Protein AF-A0A7L0P0G2-F1 (afdb_monomer_lite)

Foldseek 3Di:
DPPVVVVVVQDDVVPDPVVVVVVCVVCPPPLLDDDDDPVNCVVPVLVVVVSVCVSVVHDDDPVVSVVVCVCPPPVNVVVVD

Radius of gyration: 18.72 Å; chains: 1; bounding box: 63×19×37 Å

pLDDT: mean 87.52, std 13.84, range [48.19, 96.5]

Organism: NCBI:txid1118560

Structure (mmCIF, N/CA/C/O backbone):
data_AF-A0A7L0P0G2-F1
#
_entry.id   AF-A0A7L0P0G2-F1
#
loop_
_atom_site.group_PDB
_atom_site.id
_atom_site.type_symbol
_atom_site.label_atom_id
_atom_site.label_alt_id
_atom_site.label_comp_id
_atom_site.label_asym_id
_atom_site.label_entity_id
_atom_site.label_seq_id
_atom_site.pdbx_PDB_ins_code
_atom_site.Cartn_x
_atom_site.Cartn_y
_atom_site.Cartn_z
_atom_site.occupancy
_atom_site.B_iso_or_equiv
_atom_site.auth_seq_id
_atom_site.auth_comp_id
_atom_site.auth_asym_id
_atom_site.auth_atom_id
_atom_site.pdbx_PDB_model_num
ATOM 1 N N . PRO A 1 1 ? 43.592 4.336 1.674 1.00 50.19 1 PRO A N 1
ATOM 2 C CA . PRO A 1 1 ? 43.048 3.303 2.593 1.00 50.19 1 PRO A CA 1
ATOM 3 C C . PRO A 1 1 ? 41.804 3.728 3.405 1.00 50.19 1 PRO A C 1
ATOM 5 O O . PRO A 1 1 ? 41.238 2.881 4.082 1.00 50.19 1 PRO A O 1
ATOM 8 N N . SER A 1 2 ? 41.344 4.985 3.323 1.00 57.78 2 SER A N 1
ATOM 9 C CA . SER A 1 2 ? 40.299 5.509 4.228 1.00 57.78 2 SER A CA 1
ATOM 10 C C . SER A 1 2 ? 38.989 5.915 3.537 1.00 57.78 2 SER A C 1
ATOM 12 O O . SER A 1 2 ? 38.053 6.317 4.212 1.00 57.78 2 SER A O 1
ATOM 14 N N . THR A 1 3 ? 38.899 5.819 2.208 1.00 54.12 3 THR A N 1
ATOM 15 C CA . THR A 1 3 ? 37.716 6.224 1.421 1.00 54.12 3 THR A CA 1
ATOM 16 C C . THR A 1 3 ? 36.713 5.088 1.193 1.00 54.12 3 THR A C 1
ATOM 18 O O . THR A 1 3 ? 35.556 5.352 0.888 1.00 54.12 3 THR A O 1
ATOM 21 N N . HIS A 1 4 ? 37.117 3.828 1.389 1.00 56.16 4 HIS A N 1
ATOM 22 C CA . HIS A 1 4 ? 36.252 2.658 1.177 1.00 56.16 4 HIS A CA 1
ATOM 23 C C . HIS A 1 4 ? 35.323 2.336 2.362 1.00 56.16 4 HIS A C 1
ATOM 25 O O . HIS A 1 4 ? 34.285 1.721 2.155 1.00 56.16 4 HIS A O 1
ATOM 31 N N . LEU A 1 5 ? 35.651 2.778 3.583 1.00 56.66 5 LEU A N 1
ATOM 32 C CA . LEU A 1 5 ? 34.847 2.516 4.790 1.00 56.66 5 LEU A CA 1
ATOM 33 C C . LEU A 1 5 ? 33.606 3.414 4.926 1.00 56.66 5 LEU A C 1
ATOM 35 O O . LEU A 1 5 ? 32.666 3.060 5.628 1.00 56.66 5 LEU A O 1
ATOM 39 N N . TRP A 1 6 ? 33.579 4.569 4.257 1.00 48.19 6 TRP A N 1
ATOM 40 C CA . TRP A 1 6 ? 32.432 5.486 4.309 1.00 48.19 6 TRP A CA 1
ATOM 41 C C . TRP A 1 6 ? 31.302 5.065 3.363 1.00 48.19 6 TRP A C 1
ATOM 43 O O . TRP A 1 6 ? 30.134 5.318 3.644 1.00 48.19 6 TRP A O 1
ATOM 53 N N . LEU A 1 7 ? 31.629 4.371 2.268 1.00 52.81 7 LEU A N 1
ATOM 54 C CA . LEU A 1 7 ? 30.643 3.896 1.291 1.00 52.81 7 LEU A CA 1
ATOM 55 C C . LEU A 1 7 ? 29.771 2.759 1.840 1.00 52.81 7 LEU A C 1
ATOM 57 O O . LEU A 1 7 ? 28.607 2.648 1.467 1.00 52.81 7 LEU A O 1
ATOM 61 N N . SER A 1 8 ? 30.283 1.960 2.780 1.00 55.72 8 SER A N 1
ATOM 62 C CA . SER A 1 8 ? 29.502 0.900 3.427 1.00 55.72 8 SER A CA 1
ATOM 63 C C . SER A 1 8 ? 28.449 1.419 4.413 1.00 55.72 8 SER A C 1
ATOM 65 O O . SER A 1 8 ? 27.566 0.657 4.785 1.00 55.72 8 SER A O 1
ATOM 67 N N . PHE A 1 9 ? 28.497 2.696 4.816 1.00 52.22 9 PHE A N 1
ATOM 68 C CA . PHE A 1 9 ? 27.482 3.300 5.693 1.00 52.22 9 PHE A CA 1
ATOM 69 C C . PHE A 1 9 ? 26.260 3.851 4.944 1.00 52.22 9 PHE A C 1
ATOM 71 O O . PHE A 1 9 ? 25.205 4.009 5.551 1.00 52.22 9 PHE A O 1
ATOM 78 N N . PHE A 1 10 ? 26.371 4.107 3.637 1.00 55.09 10 PHE A N 1
ATOM 79 C CA . PHE A 1 10 ? 25.238 4.520 2.792 1.00 55.09 10 PHE A CA 1
ATOM 80 C C . PHE A 1 10 ? 24.606 3.357 2.017 1.00 55.09 10 PHE A C 1
ATOM 82 O O . PHE A 1 10 ? 23.566 3.527 1.382 1.00 55.09 10 PHE A O 1
ATOM 89 N N . ALA A 1 11 ? 25.209 2.169 2.079 1.00 64.56 11 ALA A N 1
ATOM 90 C CA . ALA A 1 11 ? 24.652 0.961 1.495 1.00 64.56 11 ALA A CA 1
ATOM 91 C C . ALA A 1 11 ? 23.520 0.419 2.386 1.00 64.56 11 ALA A C 1
ATOM 93 O O . ALA A 1 11 ? 23.740 -0.388 3.288 1.00 64.56 11 ALA A O 1
ATOM 94 N N . VAL A 1 12 ? 22.290 0.871 2.140 1.00 75.94 12 VAL A N 1
ATOM 95 C CA . VAL A 1 12 ? 21.087 0.215 2.674 1.00 75.94 12 VAL A CA 1
ATOM 96 C C . VAL A 1 12 ? 20.947 -1.150 1.995 1.00 75.94 12 VAL A C 1
ATOM 98 O O . VAL A 1 12 ? 21.247 -1.282 0.809 1.00 75.94 12 VAL A O 1
ATOM 101 N N . ALA A 1 13 ? 20.468 -2.164 2.726 1.00 77.62 13 ALA A N 1
ATOM 102 C CA . ALA A 1 13 ? 20.383 -3.558 2.263 1.00 77.62 13 ALA A CA 1
ATOM 103 C C . ALA A 1 13 ? 19.632 -3.766 0.926 1.00 77.62 13 ALA A C 1
ATOM 105 O O . ALA A 1 13 ? 19.781 -4.814 0.308 1.00 77.62 13 ALA A O 1
ATOM 106 N N . TRP A 1 14 ? 18.860 -2.772 0.473 1.00 79.56 14 TRP A N 1
ATOM 107 C CA . TRP A 1 14 ? 18.035 -2.818 -0.738 1.00 79.56 14 TRP A CA 1
ATOM 108 C C . TRP A 1 14 ? 18.332 -1.684 -1.734 1.00 79.56 14 TRP A C 1
ATOM 110 O O . TRP A 1 14 ? 17.550 -1.447 -2.649 1.00 79.56 14 TRP A O 1
ATOM 120 N N . GLY A 1 15 ? 19.465 -0.991 -1.580 1.00 85.56 15 GLY A N 1
ATOM 121 C CA . GLY A 1 15 ? 19.866 0.096 -2.475 1.00 85.56 15 GLY A CA 1
ATOM 122 C C . GLY A 1 15 ? 19.054 1.384 -2.295 1.00 85.56 15 GLY A C 1
ATOM 123 O O . GLY A 1 15 ? 18.536 1.672 -1.214 1.00 85.56 15 GLY A O 1
ATOM 124 N N . SER A 1 16 ? 18.998 2.195 -3.353 1.00 88.44 16 SER A N 1
ATOM 125 C CA . SER A 1 16 ? 18.324 3.497 -3.363 1.00 88.44 16 SER A CA 1
ATOM 126 C C . SER A 1 16 ? 16.809 3.347 -3.508 1.00 88.44 16 SER A C 1
ATOM 128 O O . SER A 1 16 ? 16.316 2.717 -4.442 1.00 88.44 16 SER A O 1
ATOM 130 N N . TYR A 1 17 ? 16.059 4.012 -2.627 1.00 86.88 17 TYR A N 1
ATOM 131 C CA . TYR A 1 17 ? 14.600 4.104 -2.718 1.00 86.88 17 TYR A CA 1
ATOM 132 C C . TYR A 1 17 ? 14.128 4.731 -4.042 1.00 86.88 17 TYR A C 1
ATOM 134 O O . TYR A 1 17 ? 13.141 4.285 -4.623 1.00 86.88 17 TYR A O 1
ATOM 142 N N . PHE A 1 18 ? 14.844 5.741 -4.548 1.00 90.12 18 PHE A N 1
ATOM 143 C CA . PHE A 1 18 ? 14.479 6.406 -5.802 1.00 90.12 18 PHE A CA 1
ATOM 144 C C . PHE A 1 18 ? 14.655 5.491 -7.011 1.00 90.12 18 PHE A C 1
ATOM 146 O O . PHE A 1 18 ? 13.797 5.486 -7.890 1.00 90.12 18 PHE A O 1
ATOM 153 N N . ASP A 1 19 ? 15.714 4.681 -7.028 1.00 90.75 19 ASP A N 1
ATOM 154 C CA . ASP A 1 19 ? 15.947 3.730 -8.117 1.00 90.75 19 ASP A CA 1
ATOM 155 C C . ASP A 1 19 ? 14.822 2.686 -8.156 1.00 90.75 19 ASP A C 1
ATOM 157 O O . ASP A 1 19 ? 14.316 2.358 -9.228 1.00 90.75 19 ASP A O 1
ATOM 161 N N . TYR A 1 20 ? 14.355 2.236 -6.984 1.00 88.94 20 TYR A N 1
ATOM 162 C CA . TYR A 1 20 ? 13.195 1.351 -6.872 1.00 88.94 20 TYR A CA 1
ATOM 163 C C . TYR A 1 20 ? 11.918 1.993 -7.434 1.00 88.94 20 TYR A C 1
ATOM 165 O O . TYR A 1 20 ? 11.217 1.363 -8.224 1.00 88.94 20 TYR A O 1
ATOM 173 N N . LEU A 1 21 ? 11.622 3.250 -7.081 1.00 90.69 21 LEU A N 1
ATOM 174 C CA . LEU A 1 21 ? 10.455 3.958 -7.621 1.00 90.69 21 LEU A CA 1
ATOM 175 C C . LEU A 1 21 ? 10.522 4.114 -9.145 1.00 90.69 21 LEU A C 1
ATOM 177 O O . LEU A 1 21 ? 9.523 3.883 -9.822 1.00 90.69 21 LEU A O 1
ATOM 181 N N . VAL A 1 22 ? 11.687 4.479 -9.691 1.00 92.50 22 VAL A N 1
ATOM 182 C CA . VAL A 1 22 ? 11.887 4.620 -11.143 1.00 92.50 22 VAL A CA 1
ATOM 183 C C . VAL A 1 22 ? 11.682 3.285 -11.856 1.00 92.50 22 VAL A C 1
ATOM 185 O O . VAL A 1 22 ? 11.050 3.247 -12.912 1.00 92.50 22 VAL A O 1
ATOM 188 N N . GLU A 1 23 ? 12.175 2.188 -11.281 1.00 92.81 23 GLU A N 1
ATOM 189 C CA . GLU A 1 23 ? 11.993 0.853 -11.849 1.00 92.81 23 GLU A CA 1
ATOM 190 C C . GLU A 1 23 ? 10.516 0.439 -11.860 1.00 92.81 23 GLU A C 1
ATOM 192 O O . GLU A 1 23 ? 10.012 -0.014 -12.887 1.00 92.81 23 GLU A O 1
ATOM 197 N N . TRP A 1 24 ? 9.794 0.657 -10.757 1.00 92.75 24 TRP A N 1
ATOM 198 C CA . TRP A 1 24 ? 8.368 0.331 -10.666 1.00 92.75 24 TRP A CA 1
ATOM 199 C C . TRP A 1 24 ? 7.482 1.222 -11.532 1.00 92.75 24 TRP A C 1
ATOM 201 O O . TRP A 1 24 ? 6.479 0.748 -12.064 1.00 92.75 24 TRP A O 1
ATOM 211 N N . ASN A 1 25 ? 7.873 2.479 -11.753 1.00 92.81 25 ASN A N 1
ATOM 212 C CA . ASN A 1 25 ? 7.137 3.397 -12.618 1.00 92.81 25 ASN A CA 1
ATOM 213 C C . ASN A 1 25 ? 7.014 2.883 -14.065 1.00 92.81 25 ASN A C 1
ATOM 215 O O . ASN A 1 25 ? 6.056 3.218 -14.753 1.00 92.81 25 ASN A O 1
ATOM 219 N N . LYS A 1 26 ? 7.928 2.014 -14.522 1.00 95.38 26 LYS A N 1
ATOM 220 C CA . LYS A 1 26 ? 7.840 1.357 -15.841 1.00 95.38 26 LYS A CA 1
ATOM 221 C C . LYS A 1 26 ? 6.603 0.465 -15.996 1.00 95.38 26 LYS A C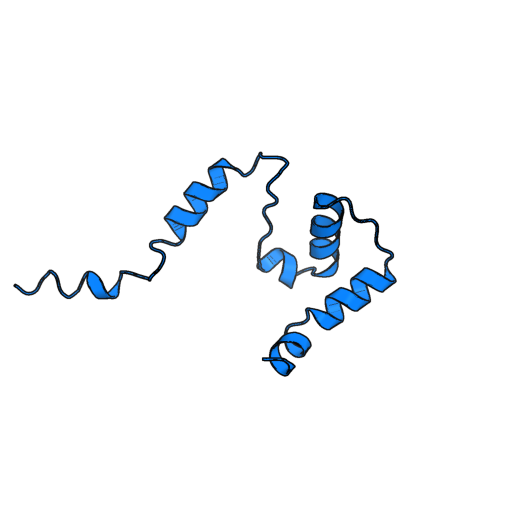 1
ATOM 223 O O . LYS A 1 26 ? 6.240 0.125 -17.116 1.00 95.38 26 LYS A O 1
ATOM 228 N N . TYR A 1 27 ? 5.981 0.072 -14.887 1.00 95.19 27 TYR A N 1
ATOM 229 C CA . TYR A 1 27 ? 4.849 -0.848 -14.853 1.00 95.19 27 TYR A CA 1
ATOM 230 C C . TYR A 1 27 ? 3.531 -0.179 -14.461 1.00 95.19 27 TYR A C 1
ATOM 232 O O . TYR A 1 27 ? 2.553 -0.883 -14.225 1.00 95.19 27 TYR A O 1
ATOM 240 N N . ILE A 1 28 ? 3.486 1.154 -14.386 1.00 92.44 28 ILE A N 1
ATOM 241 C CA . ILE A 1 28 ? 2.302 1.876 -13.907 1.00 92.44 28 ILE A CA 1
ATOM 242 C C . ILE A 1 28 ? 1.057 1.651 -14.782 1.00 92.44 28 ILE A C 1
ATOM 244 O O . ILE A 1 28 ? -0.052 1.643 -14.261 1.00 92.44 28 ILE A O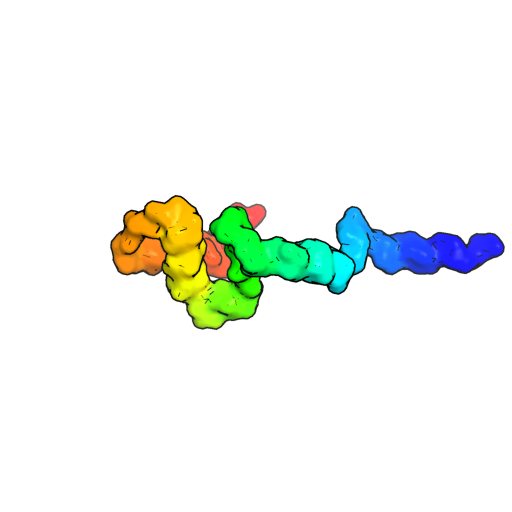 1
ATOM 248 N N . ASP A 1 29 ? 1.252 1.383 -16.077 1.00 93.56 29 ASP A N 1
ATOM 249 C CA . ASP A 1 29 ? 0.180 1.090 -17.039 1.00 93.56 29 ASP A CA 1
ATOM 250 C C . ASP A 1 29 ? -0.102 -0.421 -17.198 1.00 93.56 29 ASP A C 1
ATOM 252 O O . ASP A 1 29 ? -0.891 -0.830 -18.050 1.00 93.56 29 ASP A O 1
ATOM 256 N N . ASN A 1 30 ? 0.555 -1.291 -16.420 1.00 95.94 30 ASN A N 1
ATOM 257 C CA . ASN A 1 30 ? 0.329 -2.734 -16.494 1.00 95.94 30 ASN A CA 1
ATOM 258 C C . ASN A 1 30 ? -0.923 -3.123 -15.701 1.00 95.94 30 ASN A C 1
ATOM 260 O O . ASN A 1 30 ? -0.925 -3.063 -14.478 1.00 95.94 30 ASN A O 1
ATOM 264 N N . GLU A 1 31 ? -1.945 -3.641 -16.382 1.00 94.25 31 GLU A N 1
ATOM 265 C CA . GLU A 1 31 ? -3.219 -4.063 -15.774 1.00 94.25 31 GLU A CA 1
ATOM 266 C C . GLU A 1 31 ? -3.084 -5.126 -14.666 1.00 94.25 31 GLU A C 1
ATOM 268 O O . GLU A 1 31 ? -4.001 -5.309 -13.870 1.00 94.25 31 GLU A O 1
ATOM 273 N N . ARG A 1 32 ? -1.955 -5.845 -14.593 1.00 95.94 32 ARG A N 1
ATOM 274 C CA . ARG A 1 32 ? -1.669 -6.837 -13.539 1.00 95.94 32 ARG A CA 1
ATOM 275 C C . ARG A 1 32 ? -0.913 -6.258 -12.346 1.00 95.94 32 ARG A C 1
ATOM 277 O O . ARG A 1 32 ? -0.518 -7.017 -11.462 1.00 95.94 32 ARG A O 1
ATOM 284 N N . ILE A 1 33 ? -0.664 -4.953 -12.329 1.00 95.50 33 ILE A N 1
ATOM 285 C CA . ILE A 1 33 ? 0.034 -4.243 -11.259 1.00 95.50 33 ILE A CA 1
ATOM 286 C C . ILE A 1 33 ? -0.845 -3.075 -10.820 1.00 95.50 33 ILE A C 1
ATOM 288 O O . ILE A 1 33 ? -1.314 -2.286 -11.629 1.00 95.50 33 ILE A O 1
ATOM 292 N N . MET A 1 34 ? -1.063 -2.961 -9.513 1.00 95.19 34 MET A N 1
ATOM 293 C CA . MET A 1 34 ? -1.781 -1.837 -8.925 1.00 95.19 34 MET A CA 1
ATOM 294 C C . MET A 1 34 ? -0.834 -1.040 -8.043 1.00 95.19 34 MET A C 1
ATOM 296 O O . MET A 1 34 ? -0.297 -1.561 -7.064 1.00 95.19 34 MET A O 1
ATOM 300 N N . THR A 1 35 ? -0.679 0.238 -8.370 1.00 93.69 35 THR A N 1
ATOM 301 C CA . THR A 1 35 ? 0.030 1.199 -7.527 1.00 93.69 35 THR A CA 1
ATOM 302 C C . THR A 1 35 ? -0.932 1.776 -6.497 1.00 93.69 35 THR A C 1
ATOM 304 O O . THR A 1 35 ? -2.030 2.217 -6.832 1.00 93.69 35 THR A O 1
ATOM 307 N N . ILE A 1 36 ? -0.510 1.784 -5.237 1.00 94.88 36 ILE A N 1
ATOM 308 C CA . ILE A 1 36 ? -1.202 2.461 -4.142 1.00 94.88 36 ILE A CA 1
ATOM 309 C C . ILE A 1 36 ? -0.159 3.023 -3.179 1.00 94.88 36 ILE A C 1
ATOM 311 O O . ILE A 1 36 ? 0.824 2.353 -2.858 1.00 94.88 36 ILE A O 1
ATOM 315 N N . SER A 1 37 ? -0.352 4.265 -2.750 1.00 93.38 37 SER A N 1
ATOM 316 C CA . SER A 1 37 ? 0.528 4.925 -1.786 1.00 93.38 37 SER A CA 1
ATOM 317 C C . SER A 1 37 ? 0.101 4.656 -0.341 1.00 93.38 37 SER A C 1
ATOM 319 O O . SER A 1 37 ? -1.041 4.291 -0.047 1.00 93.38 37 SER A O 1
ATOM 321 N N . TYR A 1 38 ? 1.036 4.850 0.589 1.00 94.31 38 TYR A N 1
ATOM 322 C CA . TYR A 1 38 ? 0.739 4.774 2.018 1.00 94.31 38 TYR A CA 1
ATOM 323 C C . TYR A 1 38 ? -0.214 5.898 2.446 1.00 94.31 38 TYR A C 1
ATOM 325 O O . TYR A 1 38 ? -1.123 5.678 3.244 1.00 94.31 38 TYR A O 1
ATOM 333 N N . GLU A 1 39 ? -0.017 7.092 1.895 1.00 95.75 39 GLU A N 1
ATOM 334 C CA . GLU A 1 39 ? -0.806 8.285 2.168 1.00 95.75 39 GLU A CA 1
ATOM 335 C C . GLU A 1 39 ? -2.273 8.082 1.776 1.00 95.75 39 GLU A C 1
ATOM 337 O O . GLU A 1 39 ? -3.141 8.360 2.598 1.00 95.75 39 GLU A O 1
ATOM 342 N N . GLU A 1 40 ? -2.554 7.497 0.604 1.00 94.56 40 GLU A N 1
ATOM 343 C CA . GLU A 1 40 ? -3.924 7.150 0.189 1.00 94.56 40 GLU A CA 1
ATOM 344 C C . GLU A 1 40 ? -4.605 6.200 1.182 1.00 94.56 40 GLU A C 1
ATOM 346 O O . GLU A 1 40 ? -5.759 6.407 1.552 1.00 94.56 40 GLU A O 1
ATOM 351 N N . LEU A 1 41 ? -3.893 5.165 1.643 1.00 94.81 41 LEU A N 1
ATOM 352 C CA . LEU A 1 41 ? -4.426 4.212 2.623 1.00 94.81 41 LEU A CA 1
ATOM 353 C C . LEU A 1 41 ? -4.652 4.845 3.997 1.00 94.81 41 LEU A C 1
ATOM 355 O O . LEU A 1 41 ? -5.527 4.404 4.744 1.00 94.81 41 LEU A O 1
ATOM 359 N N . LYS A 1 42 ? -3.835 5.835 4.355 1.00 92.88 42 LYS A N 1
ATOM 360 C CA . LYS A 1 42 ? -3.928 6.540 5.631 1.00 92.88 42 LYS A CA 1
ATOM 361 C C . LYS A 1 42 ? -5.046 7.582 5.629 1.00 92.88 42 LYS A C 1
ATOM 363 O O . LYS A 1 42 ? -5.677 7.767 6.666 1.00 92.88 42 LYS A O 1
ATOM 368 N N . GLU A 1 43 ? -5.257 8.263 4.506 1.00 95.31 43 GLU A N 1
ATOM 369 C CA . GLU A 1 43 ? -6.288 9.289 4.342 1.00 95.31 43 GLU A CA 1
ATOM 370 C C . GLU A 1 43 ? -7.687 8.672 4.250 1.00 95.31 43 GLU A C 1
ATOM 372 O O . GLU A 1 43 ? -8.575 9.062 5.007 1.00 95.31 43 GLU A O 1
ATOM 377 N N . ASP A 1 44 ? -7.866 7.661 3.393 1.00 95.12 44 ASP A N 1
ATOM 378 C CA . ASP A 1 44 ? -9.121 6.919 3.279 1.00 95.12 44 ASP A CA 1
ATOM 379 C C . ASP A 1 44 ? -8.863 5.421 3.080 1.00 95.12 44 ASP A C 1
ATOM 381 O O . ASP A 1 44 ? -8.758 4.881 1.972 1.00 95.12 44 ASP A O 1
ATOM 385 N N . GLN A 1 45 ? -8.801 4.722 4.211 1.00 93.12 45 GLN A N 1
ATOM 386 C CA . GLN A 1 45 ? -8.541 3.291 4.243 1.00 93.12 45 GLN A CA 1
ATOM 387 C C . GLN A 1 45 ? -9.638 2.474 3.541 1.00 93.12 45 GLN A C 1
ATOM 389 O O . GLN A 1 45 ? -9.336 1.459 2.911 1.00 93.12 45 GLN A O 1
ATOM 394 N N . ILE A 1 46 ? -10.903 2.899 3.629 1.00 94.94 46 ILE A N 1
ATOM 395 C CA . ILE A 1 46 ? -12.032 2.181 3.022 1.00 94.94 46 ILE A CA 1
ATOM 396 C C . ILE A 1 46 ? -11.963 2.309 1.504 1.00 94.94 46 ILE A C 1
ATOM 398 O O . ILE A 1 46 ? -12.094 1.309 0.796 1.00 94.94 46 ILE A O 1
ATOM 402 N N . GLN A 1 47 ? -11.695 3.510 0.995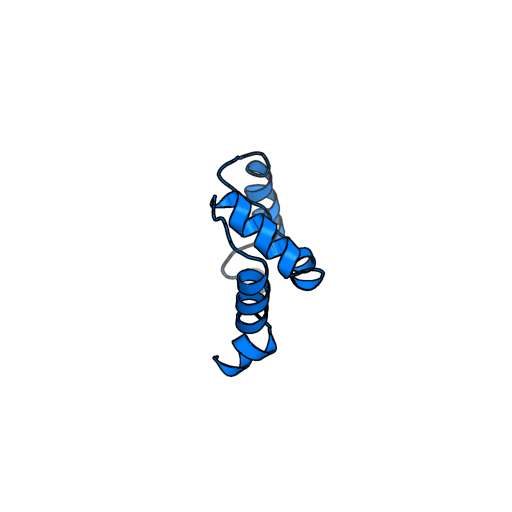 1.00 95.31 47 GLN A N 1
ATOM 403 C CA . GLN A 1 47 ? -11.537 3.726 -0.436 1.00 95.31 47 GLN A CA 1
ATOM 404 C C . GLN A 1 47 ? -10.317 2.986 -0.993 1.00 95.31 47 GLN A C 1
ATOM 406 O O . GLN A 1 47 ? -10.397 2.380 -2.064 1.00 95.31 47 GLN A O 1
ATOM 411 N N . GLY A 1 48 ? -9.209 2.955 -0.251 1.00 95.38 48 GLY A N 1
ATOM 412 C CA . GLY A 1 48 ? -8.054 2.128 -0.594 1.00 95.38 48 GLY A CA 1
ATOM 413 C C . GLY A 1 48 ? -8.398 0.637 -0.689 1.00 95.38 48 GLY A C 1
ATOM 414 O O . GLY A 1 48 ? -8.019 -0.027 -1.652 1.00 95.38 48 GLY A O 1
ATOM 415 N N . MET A 1 49 ? -9.195 0.110 0.246 1.00 94.69 49 MET A N 1
ATOM 416 C CA . MET A 1 49 ? -9.675 -1.278 0.186 1.00 94.69 49 MET A CA 1
ATOM 417 C C . MET A 1 49 ? -10.609 -1.539 -0.990 1.00 94.69 49 MET A C 1
ATOM 419 O O . MET A 1 49 ? -10.531 -2.617 -1.571 1.00 94.69 49 MET A O 1
ATOM 423 N N . LYS A 1 50 ? -11.457 -0.574 -1.365 1.00 95.38 50 LYS A N 1
ATOM 424 C CA . LYS A 1 50 ? -12.312 -0.671 -2.558 1.00 95.38 50 LYS A CA 1
ATOM 425 C C . LYS A 1 50 ? -11.488 -0.746 -3.844 1.00 95.38 50 LYS A C 1
ATOM 427 O O . LYS A 1 50 ? -11.816 -1.529 -4.730 1.00 95.38 50 LYS A O 1
ATOM 432 N N . LYS A 1 51 ? -10.385 0.008 -3.937 1.00 95.69 51 LYS A N 1
ATOM 433 C CA . LYS A 1 51 ? -9.425 -0.118 -5.050 1.00 95.69 51 LYS A CA 1
ATOM 434 C C . LYS A 1 51 ? -8.795 -1.516 -5.081 1.00 95.69 51 LYS A C 1
ATOM 436 O O . LYS A 1 51 ? -8.788 -2.159 -6.127 1.00 95.69 51 LYS A O 1
ATOM 441 N N . ILE A 1 52 ? -8.333 -2.010 -3.926 1.00 95.88 52 ILE A N 1
ATOM 442 C CA . ILE A 1 52 ? -7.714 -3.340 -3.801 1.00 95.88 52 ILE A CA 1
ATOM 443 C C . ILE A 1 52 ? -8.702 -4.458 -4.168 1.00 95.88 52 ILE A C 1
ATOM 445 O O . ILE A 1 52 ? -8.350 -5.361 -4.924 1.00 95.88 52 ILE A O 1
ATOM 449 N N . SER A 1 53 ? -9.937 -4.4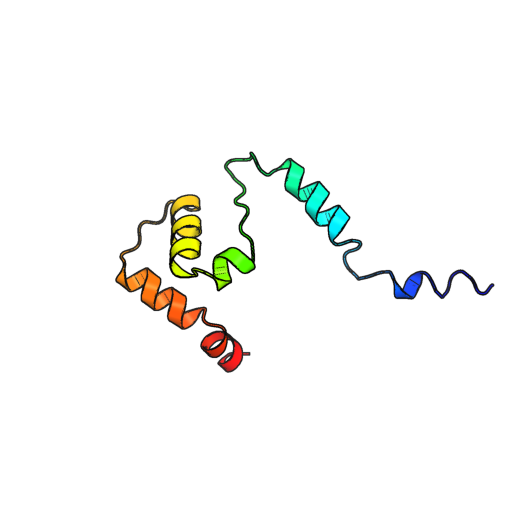19 -3.657 1.00 96.00 53 SER A N 1
ATOM 450 C CA . SER A 1 53 ? -10.949 -5.440 -3.951 1.00 96.00 53 SER A CA 1
ATOM 451 C C . SER A 1 53 ? -11.315 -5.452 -5.432 1.00 96.00 53 SER A C 1
ATOM 453 O O . SER A 1 53 ? -11.338 -6.526 -6.029 1.00 96.00 53 SER A O 1
ATOM 455 N N . ALA A 1 54 ? -11.507 -4.278 -6.042 1.00 95.75 54 ALA A N 1
ATOM 456 C CA . ALA A 1 54 ? -11.784 -4.154 -7.467 1.00 95.75 54 ALA A CA 1
ATOM 457 C C . ALA A 1 54 ? -10.648 -4.731 -8.325 1.00 95.75 54 ALA A C 1
ATOM 459 O O . ALA A 1 54 ? -10.918 -5.485 -9.257 1.00 95.75 54 ALA A O 1
ATOM 460 N N . PHE A 1 55 ? -9.390 -4.447 -7.977 1.00 96.50 55 PHE A N 1
ATOM 461 C CA . PHE A 1 55 ? -8.221 -4.968 -8.688 1.00 96.50 55 PHE A CA 1
ATOM 462 C C . PHE A 1 55 ? -8.138 -6.503 -8.670 1.00 96.50 55 PHE A C 1
ATOM 464 O O . PHE A 1 55 ? -7.840 -7.120 -9.689 1.00 96.50 55 PHE A O 1
ATOM 471 N N . PHE A 1 56 ? -8.462 -7.137 -7.539 1.00 95.81 56 PHE A N 1
ATOM 472 C CA . PHE A 1 56 ? -8.511 -8.601 -7.440 1.00 95.81 56 PHE A CA 1
ATOM 473 C C . PHE A 1 56 ? -9.840 -9.218 -7.916 1.00 95.81 56 PHE A C 1
ATOM 475 O O . PHE A 1 56 ? -9.982 -10.441 -7.897 1.00 95.81 56 PHE A O 1
ATOM 482 N N . GLY A 1 57 ? -10.817 -8.408 -8.337 1.00 96.12 57 GLY A N 1
ATOM 483 C CA . GLY A 1 57 ? -12.140 -8.879 -8.754 1.00 96.12 57 GLY A CA 1
ATOM 484 C C . GLY A 1 57 ? -13.025 -9.380 -7.604 1.00 96.12 57 GLY A C 1
ATOM 485 O O . GLY A 1 57 ? -13.948 -10.161 -7.831 1.00 96.12 57 GLY A O 1
ATOM 486 N N . PHE A 1 58 ? -12.758 -8.959 -6.366 1.00 95.50 58 PHE A N 1
ATOM 487 C CA . PHE A 1 58 ? -13.581 -9.302 -5.209 1.00 95.50 58 PHE A CA 1
ATOM 488 C C . PHE A 1 58 ? -14.796 -8.380 -5.084 1.00 95.50 58 PHE A C 1
ATOM 490 O O . PHE A 1 58 ? -14.692 -7.160 -5.195 1.00 95.50 58 PHE A O 1
ATOM 497 N N . SER A 1 59 ? -15.949 -8.972 -4.766 1.00 93.19 59 SER A N 1
ATOM 498 C CA . SER A 1 59 ? -17.167 -8.248 -4.402 1.0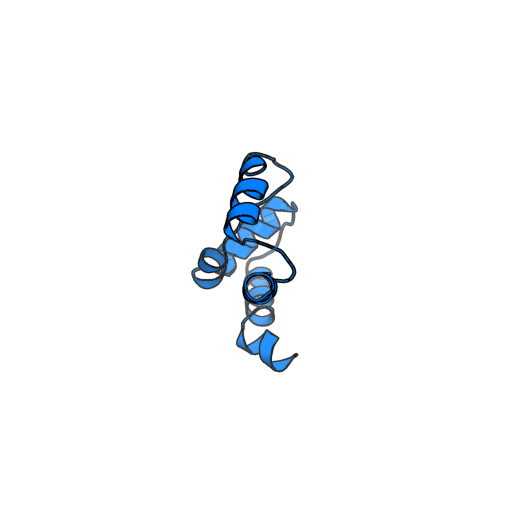0 93.19 59 SER A CA 1
ATOM 499 C C . SER A 1 59 ? -17.417 -8.409 -2.903 1.00 93.19 59 SER A C 1
ATOM 501 O O . SER A 1 59 ? -17.646 -9.519 -2.427 1.00 93.19 59 SER A O 1
ATOM 503 N N . LEU A 1 60 ? -17.320 -7.306 -2.161 1.00 93.06 60 LEU A N 1
ATOM 504 C CA . LEU A 1 60 ? -17.506 -7.246 -0.708 1.00 93.06 60 LEU A CA 1
ATOM 505 C C . LEU A 1 60 ? -18.675 -6.316 -0.372 1.00 93.06 60 LEU A C 1
ATOM 507 O O . LEU A 1 60 ? -18.920 -5.351 -1.101 1.00 93.06 60 LEU A O 1
ATOM 511 N N . CYS A 1 61 ? -19.367 -6.569 0.741 1.00 93.44 61 CYS A N 1
ATOM 512 C CA . CYS A 1 61 ? -20.382 -5.645 1.249 1.00 93.44 61 CYS A CA 1
ATOM 513 C C . CYS A 1 61 ? -19.752 -4.510 2.083 1.00 93.44 61 CYS A C 1
ATOM 515 O O . CYS A 1 61 ? -18.606 -4.597 2.526 1.00 93.44 61 CYS A O 1
ATOM 517 N N . GLU A 1 62 ? -20.504 -3.433 2.335 1.00 91.31 62 GLU A N 1
ATOM 518 C CA . GLU A 1 62 ? -20.011 -2.281 3.117 1.00 91.31 62 GLU A CA 1
ATOM 519 C C . GLU A 1 62 ? -19.577 -2.662 4.546 1.00 91.31 62 GLU A C 1
ATOM 521 O O . GLU A 1 62 ? -18.598 -2.135 5.080 1.00 91.31 62 GLU A O 1
ATOM 526 N N . GLU A 1 63 ? -20.249 -3.642 5.149 1.00 94.88 63 GLU A N 1
ATOM 527 C CA . GLU A 1 63 ? -19.918 -4.160 6.480 1.00 94.88 63 GLU A CA 1
ATOM 528 C C . GLU A 1 63 ? -18.550 -4.861 6.500 1.00 94.88 63 GLU A C 1
ATOM 530 O O . GLU A 1 63 ? -17.800 -4.747 7.476 1.00 94.88 63 GLU A O 1
ATOM 535 N N . ASP A 1 64 ? -18.189 -5.541 5.407 1.00 96.06 64 ASP A N 1
ATOM 536 C CA . ASP A 1 64 ? -16.890 -6.190 5.264 1.00 96.06 64 ASP A CA 1
ATOM 537 C C . ASP A 1 64 ? -15.758 -5.170 5.220 1.00 96.06 64 ASP A C 1
ATOM 539 O O . ASP A 1 64 ? -14.760 -5.356 5.920 1.00 96.06 64 ASP A O 1
ATOM 543 N N . TYR A 1 65 ? -15.918 -4.065 4.485 1.00 95.00 65 TYR A N 1
ATOM 544 C CA . TYR A 1 65 ? -14.904 -3.009 4.448 1.00 95.00 65 TYR A CA 1
ATOM 545 C C . TYR A 1 65 ? -14.655 -2.420 5.838 1.00 95.00 65 TYR A C 1
ATOM 547 O O . TYR A 1 65 ? -13.505 -2.324 6.267 1.00 95.00 65 TYR A O 1
ATOM 555 N N . SER A 1 66 ? -15.716 -2.110 6.589 1.00 93.94 66 SER A N 1
ATOM 556 C CA . SER A 1 66 ? -15.591 -1.616 7.968 1.00 93.94 66 SER A CA 1
ATOM 557 C C . SER A 1 66 ? -14.870 -2.621 8.877 1.00 93.94 66 SER A C 1
ATOM 559 O O . SER A 1 66 ? -13.965 -2.271 9.645 1.00 93.94 66 SER A O 1
ATOM 561 N N . ARG A 1 67 ? -15.219 -3.908 8.755 1.00 95.50 67 ARG A N 1
ATOM 562 C CA . ARG A 1 67 ? -14.602 -4.993 9.524 1.00 95.50 67 ARG A CA 1
ATOM 563 C C . ARG A 1 67 ? -13.118 -5.160 9.208 1.00 95.50 67 ARG A C 1
ATOM 565 O O . ARG A 1 67 ? -12.329 -5.369 10.133 1.00 95.50 67 ARG A O 1
ATOM 572 N N . ILE A 1 68 ? -12.738 -5.102 7.933 1.00 94.44 68 ILE A N 1
ATOM 573 C CA . ILE A 1 68 ? -11.340 -5.212 7.507 1.00 94.44 68 ILE A CA 1
ATOM 574 C C . ILE A 1 68 ? -10.570 -3.983 7.997 1.00 94.44 68 ILE A C 1
ATOM 576 O O . ILE A 1 68 ? -9.565 -4.171 8.677 1.00 94.44 68 ILE A O 1
ATOM 580 N N . ALA A 1 69 ? -11.084 -2.766 7.790 1.00 93.06 69 ALA A N 1
ATOM 581 C CA . ALA A 1 69 ? -10.448 -1.527 8.246 1.00 93.06 69 ALA A CA 1
ATOM 582 C C . ALA A 1 69 ? -10.162 -1.512 9.746 1.00 93.06 69 ALA A C 1
ATOM 584 O O . ALA A 1 69 ? -9.056 -1.180 10.168 1.00 93.06 69 ALA A O 1
ATOM 585 N N . LYS A 1 70 ? -11.105 -1.987 10.568 1.00 93.94 70 LYS A N 1
ATOM 586 C CA . LYS A 1 70 ? -10.860 -2.157 12.004 1.00 93.94 70 LYS A CA 1
ATOM 587 C C . LYS A 1 70 ? -9.683 -3.100 12.272 1.00 93.94 70 LYS A C 1
ATOM 589 O O . LYS A 1 70 ? -8.805 -2.770 13.066 1.00 93.94 70 LYS A O 1
ATOM 594 N N . LYS A 1 71 ? -9.643 -4.263 11.610 1.00 94.44 71 LYS A N 1
ATOM 595 C CA . LYS A 1 71 ? -8.583 -5.272 11.793 1.00 94.44 71 LYS A CA 1
ATOM 596 C C . LYS A 1 71 ? -7.213 -4.809 11.295 1.00 94.44 71 LYS A C 1
ATOM 598 O O . LYS A 1 71 ? -6.214 -5.209 11.885 1.00 94.44 71 LYS A O 1
ATOM 603 N N . THR A 1 72 ? -7.176 -4.006 10.236 1.00 93.50 72 THR A N 1
ATOM 604 C CA . THR A 1 72 ? -5.957 -3.450 9.631 1.00 93.50 72 THR A CA 1
ATOM 605 C C . THR A 1 72 ? -5.641 -2.044 10.138 1.00 93.50 72 THR A C 1
ATOM 607 O O . THR A 1 72 ? -4.810 -1.347 9.561 1.00 93.50 72 THR A O 1
ATOM 610 N N . SER A 1 73 ? -6.318 -1.584 11.191 1.00 92.50 73 SER A N 1
ATOM 611 C CA . SER A 1 73 ? -5.978 -0.326 11.846 1.00 92.50 73 SER A CA 1
ATOM 612 C C . SER A 1 73 ? -4.614 -0.442 12.526 1.00 92.50 73 SER A C 1
ATOM 614 O O . SER A 1 73 ? -4.228 -1.514 13.003 1.00 92.50 73 SER A O 1
ATOM 616 N N . PHE A 1 74 ? -3.893 0.678 12.616 1.00 91.62 74 PHE A N 1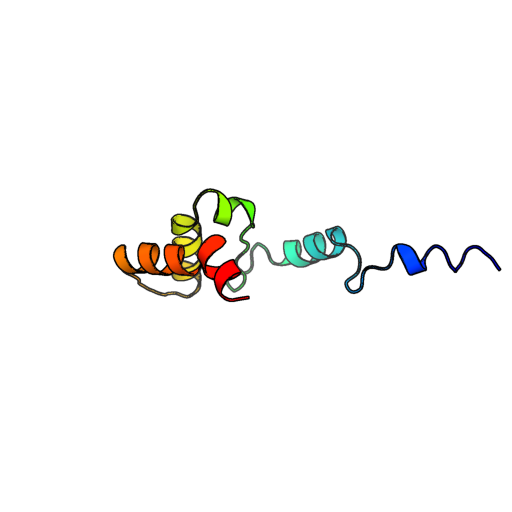
ATOM 617 C CA . PHE A 1 74 ? -2.572 0.704 13.247 1.00 91.62 74 PHE A CA 1
ATOM 618 C C . PHE A 1 74 ? -2.609 0.154 14.678 1.00 91.62 74 PHE A C 1
ATOM 620 O O . PHE A 1 74 ? -1.779 -0.677 15.038 1.00 91.62 74 PHE A O 1
ATOM 627 N N . THR A 1 75 ? -3.606 0.557 15.472 1.00 93.62 75 THR A N 1
ATOM 628 C CA . THR A 1 75 ? -3.798 0.070 16.845 1.00 93.62 75 THR A CA 1
ATOM 629 C C . THR A 1 75 ? -3.972 -1.447 16.879 1.00 93.62 75 THR A C 1
ATOM 631 O O . THR A 1 75 ? -3.218 -2.129 17.568 1.00 93.62 75 THR A O 1
ATOM 634 N N . SER A 1 76 ? -4.898 -1.993 16.081 1.00 94.69 76 SER A N 1
ATOM 635 C CA . SER A 1 76 ? -5.166 -3.436 16.065 1.00 94.69 76 SER A CA 1
ATOM 636 C C . SER A 1 76 ? -3.998 -4.275 15.546 1.00 94.69 76 SER A C 1
ATOM 638 O O . SER A 1 76 ? -3.851 -5.421 15.965 1.00 94.69 76 SER A O 1
ATOM 640 N N . MET A 1 77 ? -3.183 -3.746 14.630 1.00 94.38 77 MET A N 1
ATOM 641 C CA . MET A 1 77 ? -1.983 -4.436 14.145 1.00 94.38 77 MET A CA 1
ATOM 642 C C . MET A 1 77 ? -0.841 -4.378 15.163 1.00 94.38 77 MET A C 1
ATOM 644 O O . MET A 1 77 ? -0.173 -5.385 15.391 1.00 94.38 77 MET A O 1
ATOM 648 N N . LYS A 1 78 ? -0.645 -3.225 15.814 1.00 95.19 78 LYS A N 1
ATOM 649 C CA . LYS A 1 78 ? 0.393 -3.031 16.832 1.00 95.19 78 LYS A CA 1
ATOM 650 C C . LYS A 1 78 ? 0.175 -3.915 18.060 1.00 95.19 78 LYS A C 1
ATOM 652 O O . LYS A 1 78 ? 1.137 -4.448 18.588 1.00 95.19 78 LYS A O 1
ATOM 657 N N . GLU A 1 79 ? -1.070 -4.101 18.492 1.00 95.25 79 GLU A N 1
ATOM 658 C CA . GLU A 1 79 ? -1.420 -4.997 19.610 1.00 95.25 79 GLU A CA 1
ATOM 659 C C . GLU A 1 79 ? -1.131 -6.483 19.329 1.00 95.25 79 GLU A C 1
ATOM 661 O O . GLU A 1 79 ? -1.133 -7.294 20.251 1.00 95.25 79 GLU A O 1
ATOM 666 N N . LYS A 1 80 ? -0.909 -6.852 18.062 1.00 84.94 80 LYS A N 1
ATOM 667 C CA . LYS A 1 80 ? -0.655 -8.229 17.610 1.00 84.94 80 LYS A CA 1
ATOM 668 C C . LYS A 1 80 ? 0.796 -8.478 17.183 1.00 84.94 80 LYS A C 1
ATOM 670 O O . LYS A 1 80 ? 1.067 -9.543 16.630 1.00 84.94 80 LYS A O 1
ATOM 675 N N . SER A 1 81 ? 1.678 -7.493 17.367 1.00 67.94 81 SER A N 1
ATOM 676 C CA . SER A 1 81 ? 3.120 -7.588 17.086 1.00 67.94 81 SER A CA 1
ATOM 677 C C . SER A 1 81 ? 3.880 -7.984 18.343 1.00 67.94 81 SER A C 1
ATOM 679 O O . SER A 1 81 ? 4.832 -8.780 18.210 1.00 67.94 81 SER A O 1
#

InterPro domains:
  IPR000863 Sulfotransferase domain [PF00685] (11-80)
  IPR027417 P-loop containing nucleoside triphosphate hydrolase [G3DSA:3.40.50.300] (3-81)
  IPR027417 P-loop containing nucleoside triphosphate hydrolase [SSF52540] (12-79)

Sequence (81 aa):
PSTHLWLSFFAVAWGSYFDYLVEWNKYIDNERIMTISYEELKEDQIQGMKKISAFFGFSLCEEDYSRIAKKTSFTSMKEKS

Secondary structure (DSSP, 8-state):
--SHHHHTTT--TT--HHHHHHHHHTTTT-TT-----HHHHHH-HHHHHHHHHHHHT----HHHHHHHHHHTSHHHHHTT-